Protein AF-X0TEK4-F1 (afdb_monomer_lite)

Radius of gyration: 14.5 Å; chains: 1; bounding box: 50×24×30 Å

Secondary structure (DSSP, 8-state):
----HHHHHHHHTTSS----EEBTEE-SEE-SSEEEEE--S--HHHHHHHHHHHHH---SEEEEEE-GGGHHHHHHHHHHTT--EEEEETTSS-EEEE--

Sequence (100 aa):
MQRSRQHERLKSREQGRKEKPTTHGRFDASTRIKVIEIERTGSPQRLRHAIQKLKKSTKPQKILRVPQHDMDKATDIAKELRAKLTITNLSKTKRKSIKR

Organism: NCBI:txid412755

pLDDT: mean 80.46, std 21.03, range [37.69, 97.25]

Foldseek 3Di:
DDDDVVVVVVVVVVPPDDFDADPLGTFPDDDPAETEHEDEPLDLVVLLVLQVSQQPDPHNAYEYEYAPVSQVVSQVSNVVVQGQYKYAYPVRPDIDGRDD

Structure (mmCIF, N/CA/C/O backbone):
data_AF-X0TEK4-F1
#
_entry.id   AF-X0TEK4-F1
#
loop_
_atom_site.group_PDB
_atom_site.id
_atom_site.type_symbol
_atom_site.label_atom_id
_atom_site.label_alt_id
_atom_site.label_comp_id
_atom_site.label_asym_id
_atom_site.label_entity_id
_atom_site.label_seq_id
_atom_site.pdbx_PDB_ins_code
_atom_site.Cartn_x
_atom_site.Cartn_y
_atom_site.Cartn_z
_atom_site.occupancy
_atom_site.B_iso_or_equiv
_atom_site.auth_seq_id
_atom_site.auth_comp_id
_atom_site.auth_asym_id
_atom_site.auth_atom_id
_atom_site.pdbx_PDB_model_num
ATOM 1 N N . MET A 1 1 ? 38.245 9.287 2.695 1.00 38.38 1 MET A N 1
ATOM 2 C CA . MET A 1 1 ? 36.948 8.808 2.155 1.00 38.38 1 MET A CA 1
ATOM 3 C C . MET A 1 1 ? 35.845 9.048 3.185 1.00 38.38 1 MET A C 1
ATOM 5 O O . MET A 1 1 ? 35.721 8.288 4.138 1.00 38.38 1 MET A O 1
ATOM 9 N N . GLN A 1 2 ? 35.096 10.146 3.062 1.00 44.69 2 GLN A N 1
ATOM 10 C CA . GLN A 1 2 ? 34.139 10.594 4.080 1.00 44.69 2 GLN A CA 1
ATOM 11 C C . GLN A 1 2 ? 32.772 9.932 3.835 1.00 44.69 2 GLN A C 1
ATOM 13 O O . GLN A 1 2 ? 32.024 10.321 2.942 1.00 44.69 2 GLN A O 1
ATOM 18 N N . ARG A 1 3 ? 32.448 8.878 4.592 1.00 41.50 3 ARG A N 1
ATOM 19 C CA . ARG A 1 3 ? 31.120 8.248 4.542 1.00 41.50 3 ARG A CA 1
ATOM 20 C C . ARG A 1 3 ? 30.105 9.214 5.162 1.00 41.50 3 ARG A C 1
ATOM 22 O O . ARG A 1 3 ? 30.143 9.486 6.357 1.00 41.50 3 ARG A O 1
ATOM 29 N N . SER A 1 4 ? 29.214 9.765 4.341 1.00 50.19 4 SER A N 1
ATOM 30 C CA . SER A 1 4 ? 28.197 10.729 4.770 1.00 50.19 4 SER A CA 1
ATOM 31 C C . SER A 1 4 ? 27.265 10.128 5.836 1.00 50.19 4 SER A C 1
ATOM 33 O O . SER A 1 4 ? 26.606 9.117 5.578 1.00 50.19 4 SER A O 1
ATOM 35 N N . ARG A 1 5 ? 27.124 10.794 6.994 1.00 48.84 5 ARG A N 1
ATOM 36 C CA . ARG A 1 5 ? 26.188 10.448 8.096 1.00 48.84 5 ARG A CA 1
ATOM 37 C C . ARG A 1 5 ? 24.721 10.297 7.644 1.00 48.84 5 ARG A C 1
ATOM 39 O O . ARG A 1 5 ? 23.901 9.689 8.331 1.00 48.84 5 ARG A O 1
ATOM 46 N N . GLN A 1 6 ? 24.377 10.837 6.474 1.00 47.38 6 GLN A N 1
ATOM 47 C CA . GLN A 1 6 ? 23.057 10.697 5.855 1.00 47.38 6 GLN A CA 1
ATOM 48 C C . GLN A 1 6 ? 22.766 9.263 5.385 1.00 47.38 6 GLN A C 1
ATOM 50 O O . GLN A 1 6 ? 21.643 8.788 5.549 1.00 47.38 6 GLN A O 1
ATOM 55 N N . HIS A 1 7 ? 23.773 8.539 4.887 1.00 45.19 7 HIS A N 1
ATOM 56 C CA . HIS A 1 7 ? 23.618 7.146 4.454 1.00 45.19 7 HIS A CA 1
ATOM 57 C C . HIS A 1 7 ? 23.353 6.206 5.643 1.00 45.19 7 HIS A C 1
ATOM 59 O O . HIS A 1 7 ? 22.589 5.247 5.542 1.00 45.19 7 HIS A O 1
ATOM 65 N N . GLU A 1 8 ? 23.922 6.528 6.805 1.00 47.53 8 GLU A N 1
ATOM 66 C CA . GLU A 1 8 ? 23.752 5.768 8.045 1.00 47.53 8 GLU A CA 1
ATOM 67 C C . GLU A 1 8 ? 22.374 6.005 8.687 1.00 47.53 8 GLU A C 1
ATOM 69 O O . GLU A 1 8 ? 21.724 5.064 9.142 1.00 47.53 8 GLU A O 1
ATOM 74 N N . ARG A 1 9 ? 21.859 7.245 8.627 1.00 41.81 9 ARG A N 1
ATOM 75 C CA . ARG A 1 9 ? 20.495 7.594 9.075 1.00 41.81 9 ARG A CA 1
ATOM 76 C C . ARG A 1 9 ? 19.385 6.958 8.235 1.00 41.81 9 ARG A C 1
ATOM 78 O O . ARG A 1 9 ? 18.293 6.714 8.749 1.00 41.81 9 ARG A O 1
ATOM 85 N N . LEU A 1 10 ? 19.636 6.697 6.951 1.00 45.75 10 LEU A N 1
ATOM 86 C CA . LEU A 1 10 ? 18.683 5.989 6.093 1.00 45.75 10 LEU A CA 1
ATOM 87 C C . LEU A 1 10 ? 18.647 4.487 6.410 1.00 45.75 10 LEU A C 1
ATOM 89 O O . LEU A 1 10 ? 17.555 3.928 6.490 1.00 45.75 10 LEU A O 1
ATOM 93 N N . LYS A 1 11 ? 19.802 3.866 6.697 1.00 37.69 11 LYS A N 1
ATOM 94 C CA . LYS A 1 11 ? 19.877 2.460 7.135 1.00 37.69 11 LYS A CA 1
ATOM 95 C C . LYS A 1 11 ? 19.267 2.236 8.525 1.00 37.69 11 LYS A C 1
ATOM 97 O O . LYS A 1 11 ? 18.494 1.296 8.710 1.00 37.69 11 LYS A O 1
ATOM 102 N N . SER A 1 12 ? 19.521 3.130 9.484 1.00 41.28 12 SER A N 1
ATOM 103 C CA . SER A 1 12 ? 19.007 2.995 10.860 1.00 41.28 12 SER A CA 1
ATOM 104 C C . SER A 1 12 ? 17.497 3.240 10.993 1.00 41.28 12 SER A C 1
ATOM 106 O O . SER A 1 12 ? 16.870 2.735 11.922 1.00 41.28 12 SER A O 1
ATOM 108 N N . ARG A 1 13 ? 16.862 3.932 10.032 1.00 46.47 13 ARG A N 1
ATOM 109 C CA . ARG A 1 13 ? 15.390 4.037 9.943 1.00 46.47 13 ARG A CA 1
ATOM 110 C C . ARG A 1 13 ? 14.705 2.773 9.410 1.00 46.47 13 ARG A C 1
ATOM 112 O O . ARG A 1 13 ? 13.484 2.662 9.546 1.00 46.47 13 ARG A O 1
ATOM 119 N N . GLU A 1 14 ? 15.448 1.850 8.800 1.00 46.72 14 GLU A N 1
ATOM 120 C CA . GLU A 1 14 ? 14.915 0.598 8.244 1.00 46.72 14 GLU A CA 1
ATOM 121 C C . GLU A 1 14 ? 15.161 -0.620 9.150 1.00 46.72 14 GLU A C 1
ATOM 123 O O . GLU A 1 14 ? 14.345 -1.540 9.157 1.00 46.72 14 GLU A O 1
ATOM 128 N N . GLN A 1 15 ? 16.188 -0.597 10.006 1.00 39.19 15 GLN A N 1
ATOM 129 C CA . GLN A 1 15 ? 16.501 -1.656 10.983 1.00 39.19 15 GLN A CA 1
ATOM 130 C C . GLN A 1 15 ? 15.653 -1.579 12.265 1.00 39.19 15 GLN A C 1
ATOM 132 O O . GLN A 1 15 ? 16.153 -1.642 13.384 1.00 39.19 15 GLN A O 1
ATOM 137 N N . GLY A 1 16 ? 14.339 -1.417 12.126 1.00 40.03 16 GLY A N 1
ATOM 138 C CA . GLY A 1 16 ? 13.493 -1.130 13.278 1.00 40.03 16 GLY A CA 1
ATOM 139 C C . GLY A 1 16 ? 12.033 -1.486 13.089 1.00 40.03 16 GLY A C 1
ATOM 140 O O . GLY A 1 16 ? 11.183 -0.625 13.299 1.00 40.03 16 GLY A O 1
ATOM 141 N N . ARG A 1 17 ? 11.739 -2.726 12.680 1.00 46.62 17 ARG A N 1
ATOM 142 C CA . ARG A 1 17 ? 10.622 -3.557 13.185 1.00 46.62 17 ARG A CA 1
ATOM 143 C C . ARG A 1 17 ? 10.489 -4.806 12.319 1.00 46.62 17 ARG A C 1
ATOM 145 O O . ARG A 1 17 ? 9.941 -4.751 11.224 1.00 46.62 17 ARG A O 1
ATOM 152 N N . LYS A 1 18 ? 11.012 -5.905 12.873 1.00 50.91 18 LYS A N 1
ATOM 153 C CA . LYS A 1 18 ? 10.835 -7.292 12.434 1.00 50.91 18 LYS A CA 1
ATOM 154 C C . LYS A 1 18 ? 9.412 -7.559 11.940 1.00 50.91 18 LYS A C 1
ATOM 156 O O . LYS A 1 18 ? 8.448 -7.051 12.524 1.00 50.91 18 LYS A O 1
ATOM 161 N N . GLU A 1 19 ? 9.333 -8.398 10.909 1.00 42.78 19 GLU A N 1
ATOM 162 C CA . GLU A 1 19 ? 8.146 -9.123 10.459 1.00 42.78 19 GLU A CA 1
ATOM 163 C C . GLU A 1 19 ? 7.250 -9.464 11.652 1.00 42.78 19 GLU A C 1
ATOM 165 O O . GLU A 1 19 ? 7.644 -10.215 12.546 1.00 42.78 19 GLU A O 1
ATOM 170 N N . LYS A 1 20 ? 6.051 -8.880 11.705 1.00 44.50 20 LYS A N 1
ATOM 171 C CA . LYS A 1 20 ? 5.054 -9.292 12.691 1.00 44.50 20 LYS A CA 1
ATOM 172 C C . LYS A 1 20 ? 4.082 -10.242 12.005 1.00 44.50 20 LYS A C 1
ATOM 174 O O . LYS A 1 20 ? 3.467 -9.828 11.017 1.00 44.50 20 LYS A O 1
ATOM 179 N N . PRO A 1 21 ? 3.922 -11.483 12.496 1.00 41.31 21 PRO A N 1
ATOM 180 C CA . PRO A 1 21 ? 2.849 -12.339 12.025 1.00 41.31 21 PRO A CA 1
ATOM 181 C C . PRO A 1 21 ? 1.516 -11.633 12.289 1.00 41.31 21 PRO A C 1
ATOM 183 O O . PRO A 1 21 ? 1.284 -11.091 13.370 1.00 41.31 21 PRO A O 1
ATOM 186 N N . THR A 1 22 ? 0.662 -11.579 11.270 1.00 47.91 22 THR A N 1
ATOM 187 C CA . THR A 1 22 ? -0.729 -11.146 11.416 1.00 47.91 22 THR A CA 1
ATOM 188 C C . THR A 1 22 ? -1.634 -12.281 10.964 1.00 47.91 22 THR A C 1
ATOM 190 O O . THR A 1 22 ? -1.227 -13.113 10.154 1.00 47.91 22 THR A O 1
ATOM 193 N N . THR A 1 23 ? -2.863 -12.307 11.473 1.00 45.81 23 THR A N 1
ATOM 194 C CA . THR A 1 23 ? -3.880 -13.356 11.270 1.00 45.81 23 THR A CA 1
ATOM 195 C C . THR A 1 23 ? -4.238 -13.639 9.803 1.00 45.81 23 THR A C 1
ATOM 197 O O . THR A 1 23 ? -4.941 -14.598 9.529 1.00 45.81 23 THR A O 1
ATOM 200 N N . HIS A 1 24 ? -3.756 -12.831 8.853 1.00 50.06 24 HIS A N 1
ATOM 201 C CA . HIS A 1 24 ? -4.029 -12.950 7.415 1.00 50.06 24 HIS A CA 1
ATOM 202 C C . HIS A 1 24 ? -2.743 -13.024 6.562 1.00 50.06 24 HIS A C 1
ATOM 204 O O . HIS A 1 24 ? -2.767 -12.727 5.368 1.00 50.06 24 HIS A O 1
ATOM 210 N N . GLY A 1 25 ? -1.609 -13.373 7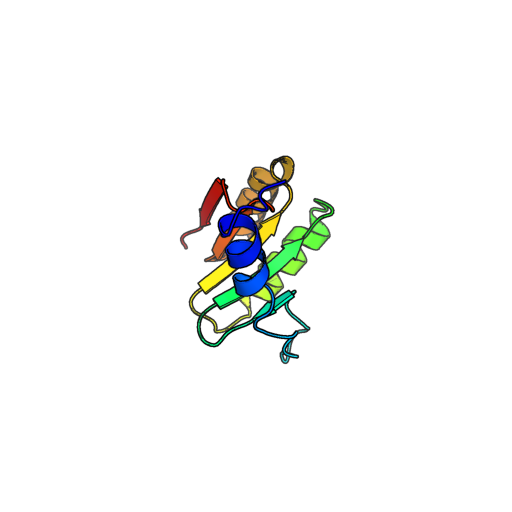.181 1.00 58.59 25 GLY A N 1
ATOM 211 C CA . GLY A 1 25 ? -0.284 -13.447 6.555 1.00 58.59 25 GLY A CA 1
ATOM 212 C C . GLY A 1 25 ? 0.721 -12.435 7.123 1.00 58.59 25 GLY A C 1
ATOM 213 O O . GLY A 1 25 ? 0.371 -11.517 7.871 1.00 58.59 25 GLY A O 1
ATOM 214 N N . ARG A 1 26 ? 2.006 -12.600 6.786 1.00 67.00 26 ARG A N 1
ATOM 215 C CA . ARG A 1 26 ? 3.084 -11.670 7.176 1.00 67.00 26 ARG A CA 1
ATOM 216 C C . ARG A 1 26 ? 3.112 -10.476 6.228 1.00 67.00 26 ARG A C 1
ATOM 218 O O . ARG A 1 26 ? 3.195 -10.686 5.026 1.00 67.00 26 ARG A O 1
ATOM 225 N N . PHE A 1 27 ? 3.027 -9.252 6.746 1.00 78.06 27 PHE A N 1
ATOM 226 C CA . PHE A 1 27 ? 3.312 -8.034 5.972 1.00 78.06 27 PHE A CA 1
ATOM 227 C C . PHE A 1 27 ? 4.811 -7.742 5.999 1.00 78.06 27 PHE A C 1
ATOM 229 O O . PHE A 1 27 ? 5.431 -7.944 7.046 1.00 78.06 27 PHE A O 1
ATOM 236 N N . ASP A 1 28 ? 5.363 -7.196 4.912 1.00 81.19 28 ASP A N 1
ATOM 237 C CA . ASP A 1 28 ? 6.791 -6.848 4.829 1.00 81.19 28 ASP A CA 1
ATOM 238 C C . ASP A 1 28 ? 7.232 -5.908 5.955 1.00 81.19 28 ASP A C 1
ATOM 240 O O . ASP A 1 28 ? 8.310 -6.055 6.525 1.00 81.19 28 ASP A O 1
ATOM 244 N N . ALA A 1 29 ? 6.386 -4.937 6.313 1.00 82.50 29 ALA A N 1
ATOM 245 C CA . ALA A 1 29 ? 6.595 -4.148 7.518 1.00 82.50 29 ALA A CA 1
ATOM 246 C C . ALA A 1 29 ? 5.271 -3.769 8.179 1.00 82.50 29 ALA A C 1
ATOM 248 O 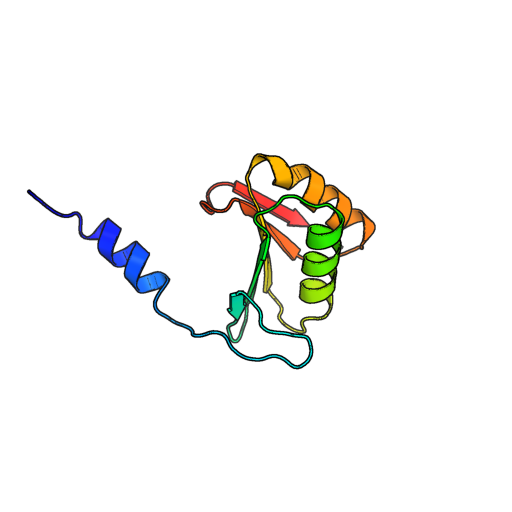O . ALA A 1 29 ? 4.330 -3.298 7.540 1.00 82.50 29 ALA A O 1
ATOM 249 N N . SER A 1 30 ? 5.215 -3.899 9.502 1.00 85.88 30 SER A N 1
ATOM 250 C CA . SER A 1 30 ? 4.030 -3.549 10.281 1.00 85.88 30 SER A CA 1
ATOM 251 C C . SER A 1 30 ? 4.405 -2.815 11.561 1.00 85.88 30 SER A C 1
ATOM 253 O O . SER A 1 30 ? 5.373 -3.125 12.253 1.00 85.88 30 SER A O 1
ATOM 255 N N . THR A 1 31 ? 3.621 -1.795 11.885 1.00 86.25 31 THR A N 1
ATOM 256 C CA . THR A 1 31 ? 3.765 -0.987 13.096 1.00 86.25 31 THR A CA 1
ATOM 257 C C . THR A 1 31 ? 2.396 -0.785 13.744 1.00 86.25 31 THR A C 1
ATOM 259 O O . THR A 1 31 ? 1.372 -1.249 13.240 1.00 86.25 31 THR A O 1
ATOM 262 N N . ARG A 1 32 ? 2.346 -0.050 14.863 1.00 84.81 32 ARG A N 1
ATOM 263 C CA . ARG A 1 32 ? 1.074 0.276 15.520 1.00 84.81 32 ARG A CA 1
ATOM 264 C C . ARG A 1 32 ? 0.101 0.997 14.578 1.00 84.81 32 ARG A C 1
ATOM 266 O O . ARG A 1 32 ? -1.076 0.654 14.605 1.00 84.81 32 ARG A O 1
ATOM 273 N N . ILE A 1 33 ? 0.600 1.918 13.747 1.00 90.56 33 ILE A N 1
ATOM 274 C CA . ILE A 1 33 ? -0.214 2.836 12.927 1.00 90.56 33 ILE A CA 1
ATOM 275 C C . ILE A 1 33 ? -0.203 2.528 11.424 1.00 90.56 33 ILE A C 1
ATOM 277 O O . ILE A 1 33 ? -1.175 2.820 10.735 1.00 90.56 33 ILE A O 1
ATOM 281 N N . LYS A 1 34 ? 0.884 1.945 10.908 1.00 91.19 34 LYS A N 1
ATOM 282 C CA . LYS A 1 34 ? 1.070 1.691 9.475 1.00 91.19 34 LYS A CA 1
ATOM 283 C C . LYS A 1 34 ? 1.386 0.237 9.183 1.00 91.19 34 LYS A C 1
ATOM 285 O O . LYS A 1 34 ? 2.129 -0.390 9.942 1.00 91.19 34 LYS A O 1
ATOM 290 N N . VAL A 1 35 ? 0.878 -0.237 8.055 1.00 93.44 35 VAL A N 1
ATOM 291 C CA . VAL A 1 35 ? 1.232 -1.509 7.428 1.00 93.44 35 VAL A CA 1
ATOM 292 C C . VAL A 1 35 ? 1.746 -1.251 6.014 1.00 93.44 35 VAL A C 1
ATOM 294 O O . VAL A 1 35 ? 1.241 -0.364 5.320 1.00 93.44 35 VAL A O 1
ATOM 297 N N . ILE A 1 36 ? 2.783 -1.982 5.620 1.00 92.88 36 ILE A N 1
ATOM 298 C CA . ILE A 1 36 ? 3.437 -1.873 4.322 1.00 92.88 36 ILE A CA 1
ATOM 299 C C . ILE A 1 36 ? 3.520 -3.269 3.711 1.00 92.88 36 ILE A C 1
ATOM 301 O O . ILE A 1 36 ? 3.998 -4.192 4.368 1.00 92.88 36 ILE A O 1
ATOM 305 N N . GLU A 1 37 ? 3.101 -3.374 2.455 1.00 93.12 37 GLU A N 1
ATOM 306 C CA . GLU A 1 37 ? 3.327 -4.534 1.592 1.00 93.12 37 GLU A CA 1
ATOM 307 C C . GLU A 1 37 ? 4.178 -4.098 0.394 1.00 93.12 37 GLU A C 1
ATOM 309 O O . GLU A 1 37 ? 4.011 -2.983 -0.114 1.00 93.12 37 GLU A O 1
ATOM 314 N N . ILE A 1 38 ? 5.096 -4.951 -0.045 1.00 92.19 38 ILE A N 1
ATOM 315 C CA . ILE A 1 38 ? 5.974 -4.721 -1.187 1.00 92.19 38 ILE A CA 1
ATOM 316 C C . ILE A 1 38 ? 5.662 -5.769 -2.255 1.00 92.19 38 ILE A C 1
ATOM 318 O O . ILE A 1 38 ? 5.870 -6.959 -2.056 1.00 92.19 38 ILE A O 1
ATOM 322 N N . GLU A 1 39 ? 5.219 -5.321 -3.425 1.00 92.75 39 GLU A N 1
ATOM 323 C CA . GLU A 1 39 ? 5.033 -6.175 -4.597 1.00 92.75 39 GLU A CA 1
ATOM 324 C C . GLU A 1 39 ? 6.069 -5.750 -5.646 1.00 92.75 39 GLU A C 1
ATOM 326 O O . GLU A 1 39 ? 6.135 -4.578 -5.999 1.00 92.75 39 GLU A O 1
ATOM 331 N N . ARG A 1 40 ? 6.950 -6.666 -6.071 1.00 90.56 40 ARG A N 1
ATOM 332 C CA . ARG A 1 40 ? 8.094 -6.350 -6.952 1.00 90.56 40 ARG A CA 1
ATOM 333 C C . ARG A 1 40 ? 7.931 -6.841 -8.388 1.00 90.56 40 ARG A C 1
ATOM 335 O O . ARG A 1 40 ? 8.755 -6.480 -9.217 1.00 90.56 40 ARG A O 1
ATOM 342 N N . THR A 1 41 ? 6.950 -7.697 -8.662 1.00 87.25 41 THR A N 1
ATOM 343 C CA . THR A 1 41 ? 6.848 -8.409 -9.944 1.00 87.25 41 THR A CA 1
ATOM 344 C C . THR A 1 41 ? 5.916 -7.734 -10.941 1.00 87.25 41 THR A C 1
ATOM 346 O O . THR A 1 41 ? 5.959 -8.074 -12.118 1.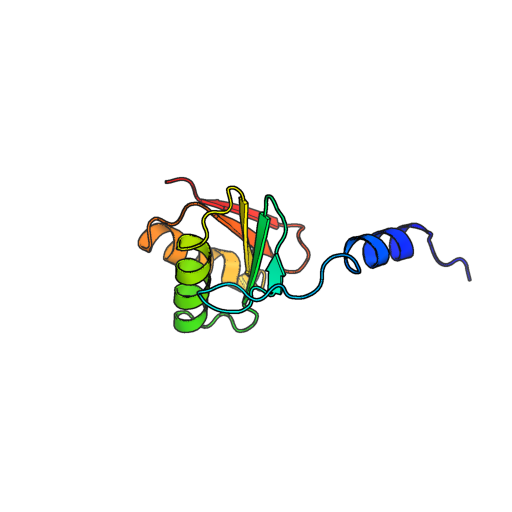00 87.25 41 THR A O 1
ATOM 349 N N . GLY A 1 42 ? 5.045 -6.827 -10.493 1.00 80.12 42 GLY A N 1
ATOM 350 C CA . GLY A 1 42 ? 4.100 -6.118 -11.355 1.00 80.12 42 GLY A CA 1
ATOM 351 C C . GLY A 1 42 ? 2.942 -6.973 -11.867 1.00 80.12 42 GLY A C 1
ATOM 352 O O . GLY A 1 42 ? 2.136 -6.504 -12.683 1.00 80.12 42 GLY A O 1
ATOM 353 N N . SER A 1 43 ? 2.843 -8.228 -11.409 1.00 93.06 43 SER A N 1
ATOM 354 C CA . SER A 1 43 ? 1.782 -9.158 -11.794 1.00 93.06 43 SER A CA 1
ATOM 355 C C . SER A 1 43 ? 0.425 -8.636 -11.305 1.00 93.06 43 SER A C 1
ATOM 357 O O . SER A 1 43 ? 0.260 -8.412 -10.100 1.00 93.06 43 SER A O 1
ATOM 359 N N . PRO A 1 44 ? -0.582 -8.498 -12.189 1.00 92.12 44 PRO A N 1
ATOM 360 C CA . PRO A 1 44 ? -1.920 -8.059 -11.798 1.00 92.12 44 PRO A CA 1
ATOM 361 C C . PRO A 1 44 ? -2.533 -8.908 -10.678 1.00 92.12 44 PRO A C 1
ATOM 363 O O . PRO A 1 44 ? -3.158 -8.367 -9.766 1.00 92.12 44 PRO A O 1
ATOM 366 N N . GLN A 1 45 ? -2.323 -10.229 -10.703 1.00 93.88 45 GLN A N 1
ATOM 367 C CA . GLN A 1 45 ? -2.824 -11.149 -9.681 1.00 93.88 45 GLN A CA 1
ATOM 368 C C . GLN A 1 45 ? -2.176 -10.871 -8.319 1.00 93.88 45 GLN A C 1
ATOM 370 O O . GLN A 1 45 ? -2.871 -10.785 -7.304 1.00 93.88 45 GLN A O 1
ATOM 375 N N . ARG A 1 46 ? -0.853 -10.664 -8.289 1.00 92.75 46 ARG A N 1
ATOM 376 C CA . ARG A 1 46 ? -0.131 -10.341 -7.049 1.00 92.75 46 ARG A CA 1
ATOM 377 C C . ARG A 1 46 ? -0.472 -8.953 -6.525 1.00 92.75 46 ARG A C 1
ATOM 379 O O . ARG A 1 46 ? -0.668 -8.806 -5.321 1.00 92.75 46 ARG A O 1
ATOM 386 N N . LEU A 1 47 ? -0.630 -7.966 -7.406 1.00 94.12 47 LEU A N 1
ATOM 387 C CA . LEU A 1 47 ? -1.091 -6.626 -7.038 1.00 94.12 47 LEU A CA 1
ATOM 388 C C . LEU A 1 47 ? -2.492 -6.672 -6.418 1.00 94.12 47 LEU A C 1
ATOM 390 O O . LEU A 1 47 ? -2.696 -6.119 -5.337 1.00 94.12 47 LEU A O 1
ATOM 394 N N . ARG A 1 48 ? -3.439 -7.389 -7.041 1.00 95.62 48 ARG A N 1
ATOM 395 C CA . ARG A 1 48 ? -4.786 -7.608 -6.483 1.00 95.62 48 ARG A CA 1
ATOM 396 C C . ARG A 1 48 ? -4.713 -8.244 -5.099 1.00 95.62 48 ARG A C 1
ATOM 398 O O . ARG A 1 48 ? -5.319 -7.723 -4.163 1.00 95.62 48 ARG A O 1
ATOM 405 N N . HIS A 1 49 ? -3.942 -9.319 -4.952 1.00 93.62 49 HIS A N 1
ATOM 406 C CA . HIS A 1 49 ? -3.774 -10.005 -3.673 1.00 93.62 49 HIS A CA 1
ATOM 407 C C . HIS A 1 49 ? -3.183 -9.080 -2.594 1.00 93.62 49 HIS A C 1
ATOM 409 O O . HIS A 1 49 ? -3.743 -8.962 -1.502 1.00 93.62 49 HIS A O 1
ATOM 415 N N . ALA A 1 50 ? -2.107 -8.353 -2.908 1.00 94.06 50 ALA A N 1
ATOM 416 C CA . ALA A 1 50 ? -1.465 -7.403 -2.002 1.00 94.06 50 ALA A CA 1
ATOM 417 C C . ALA A 1 50 ? -2.424 -6.281 -1.561 1.00 94.06 50 ALA A C 1
ATOM 419 O O . ALA A 1 50 ? -2.514 -5.954 -0.374 1.00 94.06 50 ALA A O 1
ATOM 420 N N . ILE A 1 51 ? -3.202 -5.725 -2.494 1.00 94.94 51 ILE A N 1
ATOM 421 C CA . ILE A 1 51 ? -4.203 -4.690 -2.207 1.00 94.94 51 ILE A CA 1
ATOM 422 C C . ILE A 1 51 ? -5.322 -5.239 -1.319 1.00 94.94 51 ILE A C 1
ATOM 424 O O . ILE A 1 51 ? -5.696 -4.594 -0.339 1.00 94.94 51 ILE A O 1
ATOM 428 N N . GLN A 1 52 ? -5.843 -6.433 -1.612 1.00 94.62 52 GLN A N 1
ATOM 429 C CA . GLN A 1 52 ? -6.867 -7.075 -0.783 1.00 94.62 52 GLN A CA 1
ATOM 430 C C . GLN A 1 52 ? -6.354 -7.349 0.634 1.00 94.62 52 GLN A C 1
ATOM 432 O O . GLN A 1 52 ? -7.049 -7.066 1.613 1.00 94.62 52 GLN A O 1
ATOM 437 N N . LYS A 1 53 ? -5.116 -7.829 0.761 1.00 92.06 53 LYS A N 1
ATOM 438 C CA . LYS A 1 53 ? -4.448 -8.054 2.045 1.00 92.06 53 LYS A CA 1
ATOM 439 C C . LYS A 1 53 ? -4.319 -6.753 2.846 1.00 92.06 53 LYS A C 1
ATOM 441 O O . LYS A 1 53 ? -4.705 -6.706 4.014 1.00 92.06 53 LYS A O 1
ATOM 446 N N . LEU A 1 54 ? -3.872 -5.663 2.216 1.00 93.00 54 LEU A N 1
ATOM 447 C CA . LEU A 1 54 ? -3.827 -4.333 2.839 1.00 93.00 54 LEU A CA 1
ATOM 448 C C . LEU A 1 54 ? -5.223 -3.827 3.224 1.00 93.00 54 LEU A C 1
ATOM 450 O O . LEU A 1 54 ? -5.397 -3.259 4.304 1.00 93.00 54 LEU A O 1
ATOM 454 N N . LYS A 1 55 ? -6.236 -4.054 2.380 1.00 92.44 55 LYS A N 1
ATOM 455 C CA . LYS A 1 55 ? -7.627 -3.658 2.637 1.00 92.44 55 LYS A CA 1
ATOM 456 C C . LYS A 1 55 ? -8.166 -4.307 3.913 1.00 92.44 55 LYS A C 1
ATOM 458 O O . LYS A 1 55 ? -8.751 -3.580 4.714 1.00 92.44 55 LYS A O 1
ATOM 463 N N . LYS A 1 56 ? -7.890 -5.601 4.131 1.00 91.56 56 LYS A N 1
ATOM 464 C CA . LYS A 1 56 ? -8.274 -6.369 5.335 1.00 91.56 56 LYS A CA 1
ATOM 465 C C . LYS A 1 56 ? -7.609 -5.877 6.627 1.00 91.56 56 LYS A C 1
ATOM 467 O O . LYS A 1 56 ? -8.118 -6.131 7.711 1.00 91.56 56 LYS A O 1
ATOM 472 N N . SER A 1 57 ? -6.487 -5.163 6.539 1.00 89.88 57 SER A N 1
ATOM 473 C CA . SER A 1 57 ? -5.822 -4.613 7.722 1.00 89.88 57 SER A CA 1
ATOM 474 C C . SER A 1 57 ? -6.687 -3.556 8.422 1.00 89.88 57 SER A C 1
ATOM 476 O O . SER A 1 57 ? -7.244 -2.665 7.778 1.00 89.88 57 SER A O 1
ATOM 478 N N . THR A 1 58 ? -6.737 -3.593 9.754 1.00 90.06 58 THR A N 1
ATOM 479 C CA . THR A 1 58 ? -7.411 -2.580 10.590 1.00 90.06 58 THR A CA 1
ATOM 480 C C . THR A 1 58 ? -6.558 -1.328 10.812 1.00 90.06 58 THR A C 1
ATOM 482 O O . THR A 1 58 ? -6.984 -0.380 11.468 1.00 90.06 58 THR A O 1
ATOM 485 N N . LYS A 1 59 ? -5.331 -1.297 10.275 1.00 90.19 59 LYS A N 1
ATOM 486 C CA . LYS A 1 59 ? -4.409 -0.173 10.451 1.00 90.19 59 LYS A CA 1
ATOM 487 C C . LYS A 1 59 ? -4.878 1.065 9.680 1.00 90.19 59 LYS A C 1
ATOM 489 O O . LYS A 1 59 ? -5.305 0.932 8.530 1.00 90.19 59 LYS A O 1
ATOM 494 N N . PRO A 1 60 ? -4.742 2.272 10.264 1.00 91.31 60 PRO A N 1
ATOM 495 C CA . PRO A 1 60 ? -5.190 3.500 9.615 1.00 91.31 60 PRO A CA 1
ATOM 496 C C . PRO A 1 60 ? -4.354 3.853 8.379 1.00 91.31 60 PRO A C 1
ATOM 498 O O . PRO A 1 60 ? -4.896 4.365 7.402 1.00 91.31 60 PRO A O 1
ATOM 501 N N . GLN A 1 61 ? -3.047 3.566 8.390 1.00 94.00 61 GLN A N 1
ATOM 502 C CA . GLN A 1 61 ? -2.168 3.805 7.246 1.00 94.00 61 GLN A CA 1
ATOM 503 C C . GLN A 1 61 ? -1.820 2.489 6.545 1.00 94.00 61 GLN A C 1
ATOM 505 O O . GLN A 1 61 ? -1.199 1.600 7.130 1.00 94.00 61 GLN A O 1
ATOM 510 N N . LYS A 1 62 ? -2.196 2.386 5.272 1.00 95.56 62 LYS A N 1
ATOM 511 C CA . LYS A 1 62 ? -1.960 1.221 4.412 1.00 95.56 62 LYS A CA 1
ATOM 512 C C . LYS A 1 62 ? -1.105 1.663 3.239 1.00 95.56 62 LYS A C 1
ATOM 514 O O . LYS A 1 62 ? -1.483 2.610 2.551 1.00 95.56 62 LYS A O 1
ATOM 519 N N . ILE A 1 63 ? 0.045 1.028 3.045 1.00 95.75 63 ILE A N 1
ATOM 520 C CA . ILE A 1 63 ? 0.994 1.412 2.002 1.00 95.75 63 ILE A CA 1
ATOM 521 C C . ILE A 1 63 ? 1.332 0.197 1.144 1.00 95.75 63 ILE A C 1
ATOM 523 O O . ILE A 1 63 ? 1.788 -0.815 1.668 1.00 95.75 63 ILE A O 1
ATOM 527 N N . LEU A 1 64 ? 1.158 0.325 -0.168 1.00 96.31 64 LEU A N 1
ATOM 528 C CA . LEU A 1 64 ? 1.671 -0.622 -1.151 1.00 96.31 64 LEU A CA 1
ATOM 529 C C . LEU A 1 64 ? 2.914 -0.025 -1.818 1.00 96.31 64 LEU A C 1
ATOM 531 O O . LEU A 1 64 ? 2.857 1.097 -2.323 1.00 96.31 64 LEU A O 1
ATOM 535 N N . ARG A 1 65 ? 4.031 -0.756 -1.831 1.00 96.25 65 ARG A N 1
ATOM 536 C CA . ARG A 1 65 ? 5.233 -0.373 -2.583 1.00 96.25 65 ARG A CA 1
ATOM 537 C C . ARG A 1 65 ? 5.369 -1.223 -3.833 1.00 96.25 65 ARG A C 1
ATOM 539 O O . ARG A 1 65 ? 5.328 -2.443 -3.724 1.00 96.25 65 ARG A O 1
ATOM 546 N N . VAL A 1 66 ? 5.583 -0.573 -4.972 1.00 95.06 66 VAL A N 1
ATOM 547 C CA . VAL A 1 66 ? 5.710 -1.225 -6.286 1.00 95.06 66 VAL A CA 1
ATOM 548 C C . VAL A 1 66 ? 6.849 -0.622 -7.111 1.00 95.06 66 VAL A C 1
ATOM 550 O O . VAL A 1 66 ? 7.288 0.498 -6.813 1.00 95.06 66 VAL A O 1
ATOM 553 N N . PRO A 1 67 ? 7.357 -1.317 -8.147 1.00 96.19 67 PRO A N 1
ATOM 554 C CA . PRO A 1 67 ? 8.171 -0.696 -9.183 1.00 96.19 67 PRO A CA 1
ATOM 555 C C . PRO A 1 67 ? 7.482 0.542 -9.764 1.00 96.19 67 PRO A C 1
ATOM 557 O O . PRO A 1 67 ? 6.258 0.611 -9.852 1.00 96.19 67 PRO A O 1
ATOM 560 N N . GLN A 1 68 ? 8.266 1.546 -10.166 1.00 95.50 68 GLN A N 1
ATOM 561 C CA . GLN A 1 68 ? 7.698 2.812 -10.641 1.00 95.50 68 GLN A CA 1
ATOM 562 C C . GLN A 1 68 ? 6.783 2.628 -11.863 1.00 95.50 68 GLN A C 1
ATOM 564 O O . GLN A 1 68 ? 5.762 3.304 -11.943 1.00 95.50 68 GLN A O 1
ATOM 569 N N . HIS A 1 69 ? 7.127 1.714 -12.774 1.00 94.44 69 HIS A N 1
ATOM 570 C CA . HIS A 1 69 ? 6.339 1.428 -13.976 1.00 94.44 69 HIS A CA 1
ATOM 571 C C . HIS A 1 69 ? 4.990 0.750 -13.676 1.00 94.44 69 HIS A C 1
ATOM 573 O O . HIS A 1 69 ? 4.069 0.856 -14.475 1.00 94.44 69 HIS A O 1
ATOM 579 N N . ASP A 1 70 ? 4.834 0.116 -12.509 1.00 95.75 70 ASP A N 1
ATOM 580 C CA . ASP A 1 70 ? 3.585 -0.541 -12.103 1.00 95.75 70 ASP A CA 1
ATOM 581 C C . ASP A 1 70 ? 2.680 0.338 -11.234 1.00 95.75 70 ASP A C 1
ATOM 583 O O . ASP A 1 70 ? 1.590 -0.088 -10.852 1.00 95.75 70 ASP A O 1
ATOM 587 N N . MET A 1 71 ? 3.091 1.566 -10.899 1.00 96.06 71 MET A N 1
ATOM 588 C CA . MET A 1 71 ? 2.298 2.445 -10.029 1.00 96.06 71 MET A CA 1
ATOM 589 C C . MET A 1 71 ? 0.909 2.757 -10.594 1.00 96.06 71 MET A C 1
ATOM 591 O O . MET A 1 71 ? -0.048 2.866 -9.823 1.00 96.06 71 MET A O 1
ATOM 595 N N . ASP A 1 72 ? 0.799 2.907 -11.912 1.00 96.38 72 ASP A N 1
ATOM 596 C CA . ASP A 1 72 ? -0.464 3.223 -12.585 1.00 96.38 72 ASP A CA 1
ATOM 597 C C . ASP A 1 72 ? -1.389 2.009 -12.573 1.00 96.38 72 ASP A C 1
ATOM 599 O O . ASP A 1 72 ? -2.481 2.072 -12.016 1.00 96.38 72 ASP A O 1
ATOM 603 N N . LYS A 1 73 ? -0.867 0.853 -12.986 1.00 95.81 73 LYS A N 1
ATOM 604 C CA . LYS A 1 73 ? -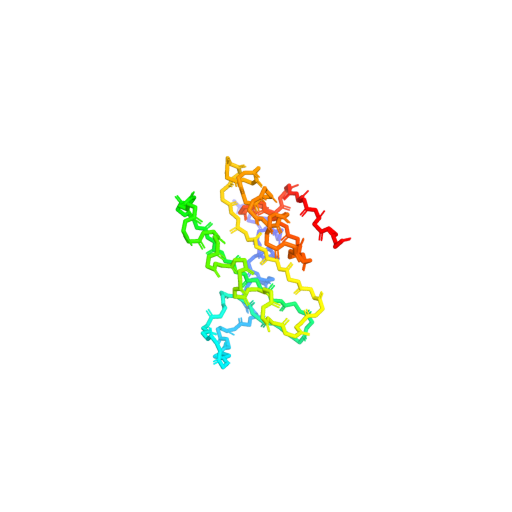1.556 -0.439 -12.896 1.00 95.81 73 LYS A CA 1
ATOM 605 C C . LYS A 1 73 ? -2.049 -0.739 -11.473 1.00 95.81 73 LYS A C 1
ATOM 607 O O . LYS A 1 73 ? -3.197 -1.127 -11.270 1.00 95.81 73 LYS A O 1
ATOM 612 N N . ALA A 1 74 ? -1.204 -0.528 -10.463 1.00 96.38 74 ALA A N 1
ATOM 613 C CA . ALA A 1 74 ? -1.577 -0.718 -9.063 1.00 96.38 74 ALA A CA 1
ATOM 614 C C . ALA A 1 74 ? -2.666 0.271 -8.610 1.00 96.38 74 ALA A C 1
ATOM 616 O O . ALA A 1 74 ? -3.523 -0.083 -7.801 1.00 96.38 74 ALA A O 1
ATOM 617 N N . THR A 1 75 ? -2.642 1.502 -9.130 1.00 96.50 75 THR A N 1
ATOM 618 C CA . THR A 1 75 ? -3.657 2.529 -8.860 1.00 96.50 75 THR A CA 1
ATOM 619 C C . THR A 1 75 ? -5.012 2.119 -9.413 1.00 96.50 75 THR A C 1
ATOM 621 O O . THR A 1 75 ? -6.006 2.213 -8.692 1.00 96.50 75 THR A O 1
ATOM 624 N N . ASP A 1 76 ? -5.055 1.628 -10.646 1.00 96.06 76 ASP A N 1
ATOM 625 C CA . ASP A 1 76 ? -6.302 1.232 -11.299 1.00 96.06 76 ASP A CA 1
ATOM 626 C C . ASP A 1 76 ? -6.935 0.031 -10.596 1.00 96.06 76 ASP A C 1
ATOM 628 O O . ASP A 1 76 ? -8.108 0.075 -10.222 1.00 96.06 76 ASP A O 1
ATOM 632 N N . ILE A 1 77 ? -6.124 -0.975 -10.257 1.00 96.06 77 ILE A N 1
ATOM 633 C CA . ILE A 1 77 ? -6.574 -2.124 -9.461 1.00 96.06 77 ILE A CA 1
ATOM 634 C C . ILE A 1 77 ? -7.070 -1.675 -8.075 1.00 96.06 77 ILE A C 1
ATOM 636 O O . ILE A 1 77 ? -8.082 -2.170 -7.576 1.00 96.06 77 ILE A O 1
ATOM 640 N N . ALA A 1 78 ? -6.384 -0.734 -7.417 1.00 95.81 78 ALA A N 1
ATOM 641 C CA . ALA A 1 78 ? -6.801 -0.250 -6.101 1.00 95.81 78 ALA A CA 1
ATOM 642 C C . ALA A 1 78 ? -8.143 0.495 -6.148 1.00 95.81 78 ALA A C 1
ATOM 644 O O . ALA A 1 78 ? -8.956 0.338 -5.229 1.00 95.81 78 ALA A O 1
ATOM 645 N N . LYS A 1 79 ? -8.387 1.268 -7.214 1.00 95.69 79 LYS A N 1
ATOM 646 C CA . LYS A 1 79 ? -9.669 1.939 -7.466 1.00 95.69 79 LYS A CA 1
ATOM 647 C C . LYS A 1 79 ? -10.784 0.930 -7.725 1.00 95.69 79 LYS A C 1
ATOM 649 O O . LYS A 1 79 ? -11.826 1.023 -7.080 1.00 95.69 79 LYS A O 1
ATOM 654 N N . GLU A 1 80 ? -10.546 -0.062 -8.581 1.00 95.06 80 GLU A N 1
ATOM 655 C CA . GLU A 1 80 ? -11.499 -1.147 -8.859 1.00 95.06 80 GLU A CA 1
ATOM 656 C C . GLU A 1 80 ? -11.906 -1.872 -7.567 1.00 95.06 80 GLU A C 1
ATOM 658 O O . GLU A 1 80 ? -13.086 -2.068 -7.280 1.00 95.06 80 GLU A O 1
ATOM 663 N N . LEU A 1 81 ? -10.928 -2.178 -6.709 1.00 93.69 81 LEU A N 1
ATOM 664 C CA . LEU A 1 81 ? -11.154 -2.836 -5.421 1.00 93.69 81 LEU A CA 1
ATOM 665 C C . LEU A 1 81 ? -11.706 -1.903 -4.328 1.00 93.69 81 LEU A C 1
ATOM 667 O O . LEU A 1 81 ? -11.907 -2.352 -3.187 1.00 93.69 81 LEU A O 1
ATOM 671 N N . ARG A 1 82 ? -11.944 -0.619 -4.639 1.00 94.06 82 ARG A N 1
ATOM 672 C CA . ARG A 1 82 ? -12.392 0.432 -3.706 1.00 94.06 82 ARG A CA 1
ATOM 673 C C . ARG A 1 82 ? -11.555 0.447 -2.421 1.00 94.06 82 ARG A C 1
ATOM 675 O O . ARG A 1 82 ? -12.082 0.449 -1.304 1.00 94.06 82 ARG A O 1
ATOM 682 N N . ALA A 1 83 ? -10.234 0.350 -2.569 1.00 93.69 83 ALA A N 1
ATOM 683 C CA . ALA A 1 83 ? -9.300 0.242 -1.457 1.00 93.69 83 ALA A CA 1
ATOM 684 C C . ALA A 1 83 ? -8.725 1.615 -1.075 1.00 93.69 83 ALA A C 1
ATOM 686 O O . ALA A 1 83 ? -8.075 2.277 -1.877 1.00 93.69 83 ALA A O 1
ATOM 687 N N . LYS A 1 84 ? -8.901 2.017 0.190 1.00 95.38 84 LYS A N 1
ATOM 688 C CA . LYS A 1 84 ? -8.272 3.224 0.750 1.00 95.38 84 LYS A CA 1
ATOM 689 C C . LYS A 1 84 ? -6.835 2.915 1.181 1.00 95.38 84 LYS A C 1
ATOM 691 O O . LYS A 1 84 ? -6.634 2.306 2.235 1.00 95.38 84 LYS A O 1
ATOM 696 N N . LEU A 1 85 ? -5.849 3.315 0.379 1.00 95.38 85 LEU A N 1
ATOM 697 C CA . LEU A 1 85 ? -4.422 3.097 0.649 1.00 95.38 85 LEU A CA 1
ATOM 698 C C . LEU A 1 85 ? -3.532 4.097 -0.101 1.00 95.38 85 LEU A C 1
ATOM 700 O O . LEU A 1 85 ? -3.978 4.798 -1.006 1.00 95.38 85 LEU A O 1
ATOM 704 N N . THR A 1 86 ? -2.252 4.128 0.256 1.00 97.19 86 THR A N 1
ATOM 705 C CA . THR A 1 86 ? -1.218 4.896 -0.444 1.00 97.19 86 THR A CA 1
ATOM 706 C C . THR A 1 86 ? -0.330 3.957 -1.252 1.00 97.19 86 THR A C 1
ATOM 708 O O . THR A 1 86 ? 0.190 2.984 -0.715 1.00 97.19 86 THR A O 1
ATOM 711 N N . ILE A 1 87 ? -0.099 4.267 -2.521 1.00 96.38 87 ILE A N 1
ATOM 712 C CA . ILE A 1 87 ? 0.837 3.551 -3.391 1.00 96.38 87 ILE A CA 1
ATOM 713 C C . ILE A 1 87 ? 2.108 4.383 -3.495 1.00 96.38 87 ILE A C 1
ATOM 715 O O . ILE A 1 87 ? 2.035 5.580 -3.766 1.00 96.38 87 ILE A O 1
ATOM 719 N N . THR A 1 88 ? 3.274 3.782 -3.285 1.00 97.25 88 THR A N 1
ATOM 720 C CA . THR A 1 88 ? 4.569 4.453 -3.464 1.00 97.25 88 THR A CA 1
ATOM 721 C C . THR A 1 88 ? 5.477 3.639 -4.371 1.00 97.25 88 THR A C 1
ATOM 723 O O . THR A 1 88 ? 5.384 2.413 -4.397 1.00 97.25 88 THR A O 1
ATOM 726 N N . ASN A 1 89 ? 6.416 4.291 -5.053 1.00 96.06 89 ASN A N 1
ATOM 727 C CA . ASN A 1 89 ? 7.500 3.551 -5.693 1.00 96.06 89 ASN A CA 1
ATOM 728 C C . ASN A 1 89 ? 8.463 2.959 -4.642 1.00 96.06 89 ASN A C 1
ATOM 730 O O . ASN A 1 89 ? 8.473 3.371 -3.476 1.00 96.06 89 ASN A O 1
ATOM 734 N N . LEU A 1 90 ? 9.296 2.000 -5.056 1.00 92.06 90 LEU A N 1
ATOM 735 C CA . LEU A 1 90 ? 10.294 1.363 -4.183 1.00 92.06 90 LEU A CA 1
ATOM 736 C C . LEU A 1 90 ? 11.251 2.377 -3.526 1.00 92.06 90 LEU A C 1
ATOM 738 O O . LEU A 1 90 ? 11.580 2.226 -2.349 1.00 92.06 90 LEU A O 1
ATOM 742 N N . SER A 1 91 ? 11.635 3.440 -4.245 1.00 89.81 91 SER A N 1
ATOM 743 C CA . SER A 1 91 ? 12.509 4.512 -3.738 1.00 89.81 91 SER A CA 1
ATOM 744 C C . SER A 1 91 ? 11.794 5.561 -2.877 1.00 89.81 91 SER A C 1
ATOM 746 O O . SER A 1 91 ? 12.45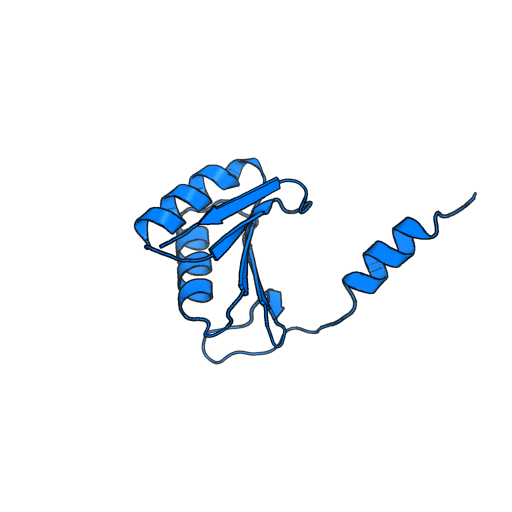2 6.433 -2.315 1.00 89.81 91 SER A O 1
ATOM 748 N N . LYS A 1 92 ? 10.464 5.469 -2.716 1.00 91.69 92 LYS A N 1
ATOM 749 C CA . LYS A 1 92 ? 9.619 6.368 -1.903 1.00 91.69 92 LYS A CA 1
ATOM 750 C C . LYS A 1 92 ? 9.597 7.832 -2.373 1.00 91.69 92 LYS A C 1
ATOM 752 O O . LYS A 1 92 ? 9.117 8.691 -1.637 1.00 91.69 92 LYS A O 1
ATOM 757 N N . THR A 1 93 ? 10.096 8.127 -3.571 1.00 93.88 93 THR A N 1
ATOM 758 C CA . THR A 1 93 ? 10.116 9.484 -4.141 1.00 93.88 93 THR A CA 1
ATOM 759 C C . THR A 1 93 ? 8.781 9.875 -4.768 1.00 93.88 93 THR A C 1
ATOM 761 O O . THR A 1 93 ? 8.422 11.049 -4.772 1.00 93.88 93 THR A O 1
ATOM 764 N N . LYS A 1 94 ? 8.014 8.898 -5.267 1.00 93.69 94 LYS A N 1
ATOM 765 C CA . LYS A 1 94 ? 6.697 9.104 -5.879 1.00 93.69 94 LYS A CA 1
ATOM 766 C C . LYS A 1 94 ? 5.621 8.396 -5.068 1.00 93.69 94 LYS A C 1
ATOM 768 O O . LYS A 1 94 ? 5.827 7.286 -4.572 1.00 93.69 94 LYS A O 1
ATOM 773 N N . ARG A 1 95 ? 4.453 9.035 -4.950 1.00 96.25 95 ARG A N 1
ATOM 774 C CA . ARG A 1 95 ? 3.293 8.485 -4.241 1.00 96.25 95 ARG A CA 1
ATOM 775 C C . ARG A 1 95 ? 1.971 8.857 -4.905 1.00 96.25 95 ARG A C 1
ATOM 777 O O . ARG A 1 95 ? 1.830 9.967 -5.405 1.00 96.25 95 ARG A O 1
ATOM 784 N N . LYS A 1 96 ? 0.994 7.955 -4.825 1.00 95.81 96 LYS A N 1
ATOM 785 C CA . LYS A 1 96 ? -0.410 8.174 -5.191 1.00 95.81 96 LYS A CA 1
ATOM 786 C C . LYS A 1 96 ? -1.297 7.776 -4.016 1.00 95.81 96 LYS A C 1
ATOM 788 O O . LYS A 1 96 ? -1.127 6.703 -3.445 1.00 95.81 96 LYS A O 1
ATOM 793 N N . SER A 1 97 ? -2.204 8.662 -3.617 1.00 95.38 97 SER A N 1
ATOM 794 C CA . SER A 1 97 ? -3.141 8.407 -2.519 1.00 95.38 97 SER A CA 1
ATOM 795 C C . SER A 1 97 ? -4.496 8.028 -3.095 1.00 95.38 97 SER A C 1
ATOM 797 O O . SER A 1 97 ? -5.076 8.811 -3.845 1.00 95.38 97 SER A O 1
ATOM 799 N N . ILE A 1 98 ? -4.987 6.838 -2.753 1.00 94.00 98 ILE A N 1
ATOM 800 C CA . ILE A 1 98 ? -6.302 6.359 -3.169 1.00 94.00 98 ILE A CA 1
ATOM 801 C C . ILE A 1 98 ? -7.284 6.646 -2.042 1.00 94.00 98 ILE A C 1
ATOM 803 O O . ILE A 1 98 ? -7.176 6.115 -0.931 1.00 94.00 98 ILE A O 1
ATOM 807 N N . LYS A 1 99 ? -8.230 7.535 -2.336 1.00 90.38 99 LYS A N 1
ATOM 808 C CA . LYS A 1 99 ? -9.362 7.843 -1.466 1.00 90.38 99 LYS A CA 1
ATOM 809 C C . LYS A 1 99 ? -10.545 6.954 -1.865 1.00 90.38 99 LYS A C 1
ATOM 811 O O . LYS A 1 99 ? -10.595 6.475 -2.995 1.00 90.38 99 LYS A O 1
ATOM 816 N N . ARG A 1 100 ? -11.413 6.675 -0.892 1.00 68.88 100 ARG A N 1
ATOM 817 C CA . ARG A 1 100 ? -12.667 5.949 -1.116 1.00 68.88 100 ARG A CA 1
ATOM 818 C C . ARG A 1 10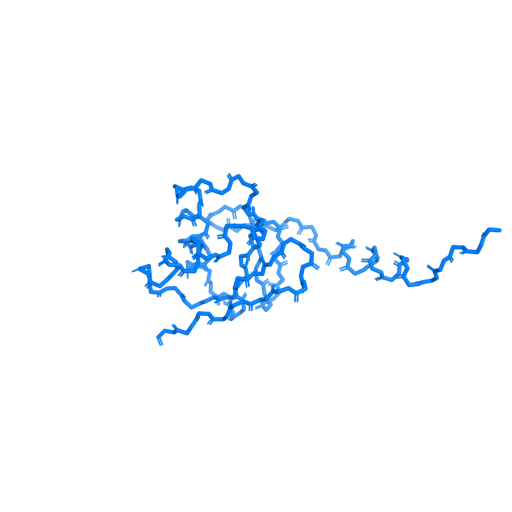0 ? -13.653 6.854 -1.837 1.00 68.88 100 ARG A C 1
ATOM 820 O O . ARG A 1 100 ? -13.601 8.066 -1.532 1.00 68.88 100 ARG A O 1
#